Protein AF-A0A5E4CJ08-F1 (afdb_monomer_lite)

pLDDT: mean 84.09, std 13.21, range [46.38, 96.81]

Sequence (53 aa):
IMLLSDPEMESSILISSDEGATYQKYRLTFYIQSLLFHPKQEDWVLAYSLDQK

Structure (mmCIF, N/CA/C/O backbone):
data_AF-A0A5E4CJ08-F1
#
_entry.id   AF-A0A5E4CJ08-F1
#
loop_
_atom_site.group_PDB
_atom_site.id
_atom_site.type_symbol
_atom_site.label_atom_id
_atom_site.label_alt_id
_atom_site.label_comp_id
_atom_site.label_asym_id
_atom_site.label_entity_id
_atom_site.label_seq_id
_atom_site.pdbx_PDB_ins_code
_atom_site.Cartn_x
_atom_site.Cartn_y
_atom_site.Cartn_z
_atom_site.occupancy
_atom_site.B_iso_or_equiv
_atom_site.auth_seq_id
_atom_site.auth_comp_id
_atom_site.auth_asym_id
_atom_site.auth_atom_id
_atom_site.pdbx_PDB_model_num
ATOM 1 N N . ILE A 1 1 ? 3.576 -0.035 -2.359 1.00 69.88 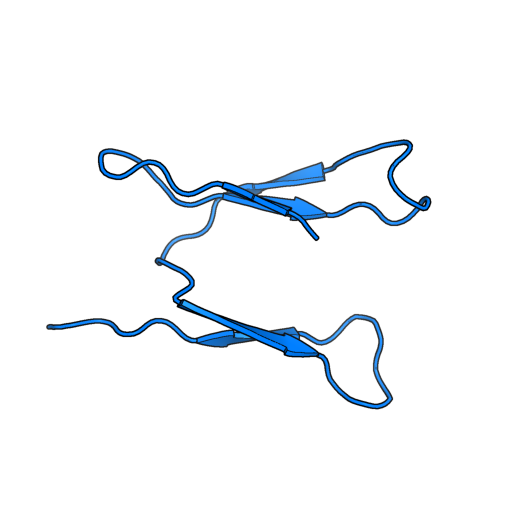1 ILE A N 1
ATO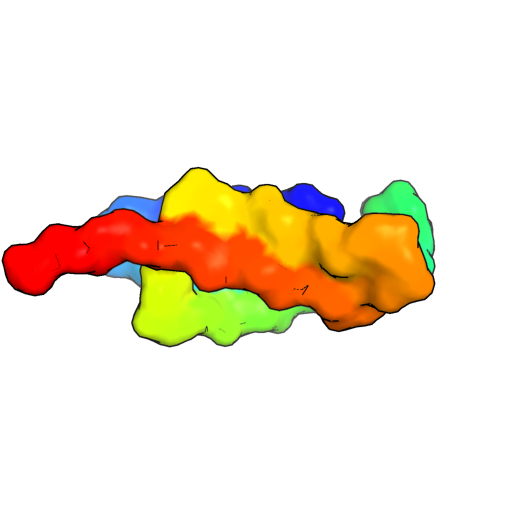M 2 C CA . ILE A 1 1 ? 2.943 0.721 -1.248 1.00 69.88 1 ILE A CA 1
ATOM 3 C C . ILE A 1 1 ? 3.365 0.087 0.065 1.00 69.88 1 ILE A C 1
ATOM 5 O O . ILE A 1 1 ? 3.281 -1.130 0.175 1.00 69.88 1 ILE A O 1
ATOM 9 N N . MET A 1 2 ? 3.822 0.889 1.026 1.00 75.75 2 MET A N 1
ATOM 10 C CA . MET A 1 2 ? 4.126 0.431 2.385 1.00 75.75 2 MET A CA 1
ATOM 11 C C . MET A 1 2 ? 3.239 1.190 3.375 1.00 75.75 2 MET A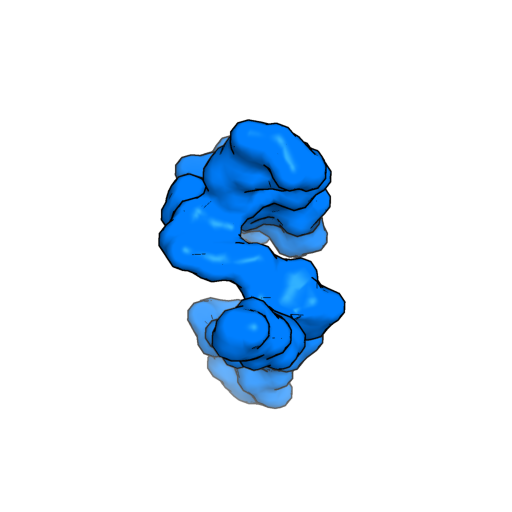 C 1
ATOM 13 O O . MET A 1 2 ? 3.101 2.411 3.273 1.00 75.75 2 MET A O 1
ATOM 17 N N . LEU A 1 3 ? 2.615 0.462 4.302 1.00 71.06 3 LEU A N 1
ATOM 18 C CA . LEU A 1 3 ? 1.760 1.030 5.341 1.00 71.06 3 LEU A CA 1
ATOM 19 C C . LEU A 1 3 ? 2.556 1.152 6.643 1.00 71.06 3 LEU A C 1
ATOM 21 O O . LEU A 1 3 ? 3.175 0.180 7.072 1.00 71.06 3 LEU A O 1
ATOM 25 N N . LEU A 1 4 ? 2.523 2.332 7.264 1.00 66.38 4 LEU A N 1
ATOM 26 C CA . LEU A 1 4 ? 3.099 2.575 8.583 1.00 66.38 4 LEU A CA 1
ATOM 27 C C . LEU A 1 4 ? 1.980 3.000 9.537 1.00 66.38 4 LEU A C 1
ATOM 29 O O . LEU A 1 4 ? 1.398 4.076 9.389 1.00 66.38 4 LEU A O 1
ATOM 33 N N . SER A 1 5 ? 1.680 2.143 10.507 1.00 59.97 5 SER A N 1
ATOM 34 C CA . SER A 1 5 ? 0.717 2.407 11.575 1.00 59.97 5 SER A CA 1
ATOM 35 C C . SER A 1 5 ? 1.430 2.339 12.921 1.00 59.97 5 SER A C 1
ATOM 37 O O . SER A 1 5 ? 1.937 1.278 13.286 1.00 59.97 5 SER A O 1
ATOM 39 N N . ASP A 1 6 ? 1.471 3.459 13.635 1.00 63.00 6 ASP A N 1
ATOM 40 C CA . ASP A 1 6 ? 1.865 3.506 15.042 1.00 63.00 6 ASP A CA 1
ATOM 41 C C . ASP A 1 6 ? 0.591 3.341 15.896 1.00 63.00 6 ASP A C 1
ATOM 43 O O . ASP A 1 6 ? -0.382 4.049 15.639 1.00 63.00 6 ASP A O 1
ATOM 47 N N . PRO A 1 7 ? 0.536 2.412 16.865 1.00 58.06 7 PRO A N 1
ATOM 48 C CA . PRO A 1 7 ? -0.622 2.247 17.747 1.00 58.06 7 PRO A CA 1
ATOM 49 C C . PRO A 1 7 ? -0.979 3.493 18.576 1.00 58.06 7 PRO A C 1
ATOM 51 O O . PRO A 1 7 ? -2.118 3.605 19.027 1.00 58.06 7 PRO A O 1
ATOM 54 N N . GLU A 1 8 ? -0.035 4.415 18.788 1.00 58.53 8 GLU A N 1
ATOM 55 C CA . GLU A 1 8 ? -0.221 5.631 19.594 1.00 58.53 8 GLU A CA 1
ATOM 56 C C . GLU A 1 8 ? -0.283 6.917 18.745 1.00 58.53 8 GLU A C 1
ATOM 58 O O . GLU A 1 8 ? -0.495 8.008 19.282 1.00 58.53 8 GLU A O 1
ATOM 63 N N . MET A 1 9 ? -0.114 6.819 17.419 1.00 57.28 9 MET A N 1
ATOM 64 C CA . MET A 1 9 ? 0.100 7.967 16.534 1.00 57.28 9 MET A CA 1
ATOM 65 C C . MET A 1 9 ? -0.577 7.814 15.164 1.00 57.28 9 MET A C 1
ATOM 67 O O . MET A 1 9 ? -1.063 6.767 14.757 1.00 57.28 9 MET A O 1
ATOM 71 N N . GLU A 1 10 ? -0.606 8.914 14.425 1.00 65.88 10 GLU A N 1
ATOM 72 C CA . GLU A 1 10 ? -1.269 9.042 13.131 1.00 65.88 10 GLU A CA 1
ATOM 73 C C . GLU A 1 10 ? -0.755 8.059 12.080 1.00 65.88 10 GLU A C 1
ATOM 75 O O . GLU A 1 10 ? 0.449 7.939 11.835 1.00 65.88 10 GLU A O 1
ATOM 80 N 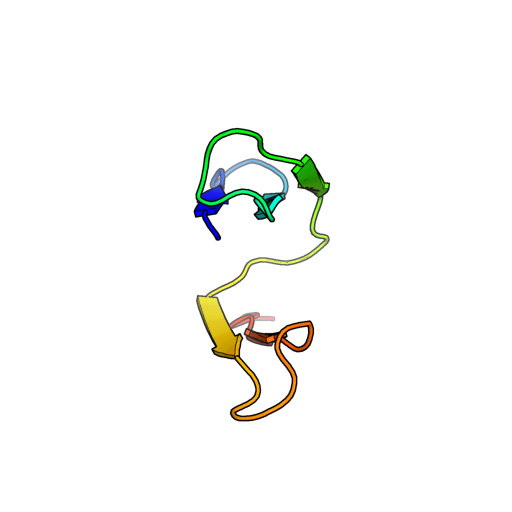N . SER A 1 11 ? -1.685 7.403 11.391 1.00 77.69 11 SER A N 1
ATOM 81 C CA . SER A 1 11 ? -1.379 6.518 10.274 1.00 77.69 11 SER A CA 1
ATOM 82 C C . SER A 1 11 ? -0.738 7.299 9.122 1.00 77.69 11 SER A C 1
ATOM 84 O O . SER A 1 11 ? -1.074 8.448 8.829 1.00 77.69 11 SER A O 1
ATOM 86 N N . SER A 1 12 ? 0.235 6.688 8.450 1.00 88.00 12 SER A N 1
ATOM 87 C CA . SER A 1 12 ? 0.865 7.259 7.258 1.00 88.00 12 SER A CA 1
ATOM 88 C C . SER A 1 12 ? 1.044 6.197 6.177 1.00 88.00 12 SER A C 1
ATOM 90 O O . SER A 1 12 ? 1.304 5.028 6.464 1.00 88.00 12 SER A O 1
ATOM 92 N N . ILE A 1 13 ? 0.950 6.613 4.917 1.00 89.44 13 ILE A N 1
ATOM 93 C CA . ILE A 1 13 ? 1.207 5.769 3.749 1.00 89.44 13 ILE A CA 1
ATOM 94 C C . ILE A 1 13 ? 2.451 6.259 3.013 1.00 89.44 13 ILE A C 1
ATOM 96 O O . ILE A 1 13 ? 2.663 7.463 2.852 1.00 89.44 13 ILE A O 1
ATOM 100 N N . LEU A 1 14 ? 3.284 5.312 2.587 1.00 92.19 14 LEU A N 1
ATOM 101 C CA . LEU A 1 14 ? 4.440 5.566 1.737 1.00 92.19 14 LEU A CA 1
ATOM 102 C C . LEU A 1 14 ? 4.144 5.086 0.314 1.00 92.19 14 LEU A C 1
ATOM 104 O O . LEU A 1 14 ? 3.830 3.907 0.091 1.00 92.19 14 LEU A O 1
ATOM 108 N N . ILE A 1 15 ? 4.274 5.999 -0.646 1.00 93.12 15 ILE A N 1
ATOM 109 C CA . ILE A 1 15 ? 4.054 5.747 -2.072 1.00 93.12 15 ILE A CA 1
ATOM 110 C C . ILE A 1 15 ? 5.386 5.899 -2.805 1.00 93.12 15 ILE A C 1
ATOM 112 O O . ILE A 1 15 ? 6.098 6.878 -2.603 1.00 93.12 15 ILE A O 1
ATOM 116 N N . SER A 1 16 ? 5.705 4.919 -3.643 1.00 94.69 16 SER A N 1
ATOM 117 C CA . SER A 1 16 ? 6.817 4.965 -4.589 1.00 94.69 16 SER A CA 1
ATOM 118 C C . SER A 1 16 ? 6.246 4.780 -5.989 1.00 94.69 16 SER A C 1
ATOM 120 O O . SER A 1 16 ? 5.386 3.919 -6.188 1.00 94.69 16 SER A O 1
ATOM 122 N N . SER A 1 17 ? 6.724 5.589 -6.930 1.00 93.12 17 SER A N 1
ATOM 123 C CA . SER A 1 17 ? 6.396 5.522 -8.359 1.00 93.12 17 SER A CA 1
ATOM 124 C C . SER A 1 17 ? 7.580 5.049 -9.211 1.00 93.12 17 SER A C 1
ATOM 126 O O . SER A 1 17 ? 7.513 5.085 -10.433 1.00 93.12 17 SER A O 1
ATOM 128 N N . ASP A 1 18 ? 8.683 4.661 -8.571 1.00 94.31 18 ASP A N 1
ATOM 129 C CA . ASP A 1 18 ? 9.978 4.358 -9.185 1.00 94.31 18 ASP A CA 1
ATOM 130 C C . ASP A 1 18 ? 10.534 3.015 -8.687 1.00 94.31 18 ASP A C 1
ATOM 132 O O . ASP A 1 18 ? 11.723 2.871 -8.411 1.00 94.31 18 ASP A O 1
ATOM 136 N N . GLU A 1 19 ? 9.641 2.035 -8.530 1.00 92.38 19 GLU A N 1
ATOM 137 C CA . GLU A 1 19 ? 9.980 0.663 -8.122 1.00 92.38 19 GLU A CA 1
ATOM 138 C C . GLU A 1 19 ? 10.718 0.574 -6.770 1.00 92.38 19 GLU A C 1
ATOM 140 O O . GLU A 1 19 ? 11.436 -0.383 -6.484 1.00 92.38 19 GLU A O 1
ATOM 145 N N . GLY A 1 20 ? 10.496 1.552 -5.890 1.00 90.94 20 GLY A N 1
ATOM 146 C CA . GLY A 1 20 ? 11.038 1.590 -4.535 1.00 90.94 20 GLY A CA 1
ATOM 147 C C . GLY A 1 20 ? 12.357 2.344 -4.389 1.00 90.94 20 GLY A C 1
ATOM 148 O O . GLY A 1 20 ? 12.959 2.254 -3.318 1.00 90.94 20 GLY A O 1
ATOM 149 N N . ALA A 1 21 ? 12.810 3.084 -5.406 1.00 93.94 21 ALA A N 1
ATOM 150 C CA . ALA A 1 21 ? 14.001 3.925 -5.291 1.00 93.94 21 ALA A CA 1
ATOM 151 C C . ALA A 1 21 ? 13.756 5.167 -4.412 1.00 93.94 21 ALA A C 1
ATOM 153 O O . ALA A 1 21 ? 14.635 5.560 -3.641 1.00 93.94 21 ALA A O 1
ATOM 154 N N . THR A 1 22 ? 12.554 5.749 -4.459 1.00 95.12 22 THR A N 1
ATOM 155 C CA . THR A 1 22 ? 12.136 6.868 -3.606 1.00 95.12 22 THR A CA 1
ATOM 156 C C . THR A 1 22 ? 10.734 6.665 -3.038 1.00 95.12 22 THR A C 1
ATOM 158 O O . THR A 1 22 ? 9.891 5.977 -3.611 1.00 95.12 22 THR A O 1
ATOM 161 N N . TYR A 1 23 ? 10.479 7.269 -1.872 1.00 94.19 23 TYR A N 1
ATOM 162 C CA . TYR A 1 23 ? 9.191 7.189 -1.185 1.00 94.19 23 TYR A CA 1
ATOM 163 C C . TYR A 1 23 ? 8.700 8.568 -0.761 1.00 94.19 23 TYR A C 1
ATOM 165 O O . TYR A 1 23 ? 9.417 9.339 -0.122 1.00 94.19 23 TYR A O 1
ATOM 173 N N . GLN A 1 24 ? 7.435 8.840 -1.054 1.00 94.31 24 GLN A N 1
ATOM 174 C CA . GLN A 1 24 ? 6.701 10.003 -0.578 1.00 94.31 24 GLN A CA 1
ATOM 175 C C . GLN A 1 24 ? 5.800 9.588 0.586 1.00 94.31 24 GLN A C 1
ATOM 177 O O . GLN A 1 24 ? 5.064 8.604 0.487 1.00 94.31 24 GLN A O 1
ATOM 182 N N . LYS A 1 25 ? 5.869 10.327 1.700 1.00 92.12 25 LYS A N 1
ATOM 183 C CA . LYS A 1 25 ? 5.073 10.072 2.908 1.00 92.12 25 LYS A CA 1
ATOM 184 C C . LYS A 1 25 ? 3.838 10.960 2.942 1.00 92.12 25 LYS A C 1
ATOM 186 O O . LYS A 1 25 ? 3.956 12.182 2.912 1.00 92.12 25 LYS A O 1
ATOM 191 N N . TYR A 1 26 ? 2.679 10.336 3.114 1.00 90.12 26 TYR A N 1
ATOM 192 C CA . TYR A 1 26 ? 1.399 11.011 3.286 1.00 90.12 26 TYR A CA 1
ATOM 193 C C . TYR A 1 26 ? 0.786 10.632 4.627 1.00 90.12 26 TYR A C 1
ATOM 195 O O . TYR A 1 26 ? 0.708 9.453 4.971 1.00 90.12 26 TYR A O 1
ATOM 203 N N . ARG A 1 27 ? 0.350 11.640 5.382 1.00 88.50 27 ARG A N 1
ATOM 204 C CA . ARG A 1 27 ? -0.397 11.462 6.630 1.00 88.50 27 ARG A CA 1
ATOM 205 C C . ARG A 1 27 ? -1.842 11.113 6.300 1.00 88.50 27 ARG A C 1
ATOM 207 O O . ARG A 1 27 ? -2.436 11.714 5.408 1.00 88.50 27 ARG A O 1
ATOM 214 N N . LEU A 1 28 ? -2.388 10.149 7.021 1.00 87.31 28 LEU A N 1
ATOM 215 C CA . LEU A 1 28 ? -3.769 9.710 6.917 1.00 87.31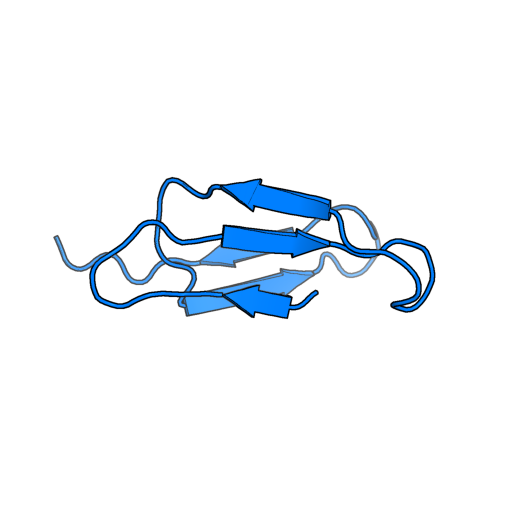 28 LEU A CA 1
ATOM 216 C C . LEU A 1 28 ? -4.533 10.163 8.162 1.00 87.31 28 LEU A C 1
ATOM 218 O O . LEU A 1 28 ? -3.964 10.334 9.237 1.00 87.31 28 LEU A O 1
ATOM 222 N N . THR A 1 29 ? -5.837 10.358 8.004 1.00 85.62 29 THR A N 1
ATOM 223 C CA . THR A 1 29 ? -6.742 10.757 9.092 1.00 85.62 29 THR A CA 1
ATOM 224 C C . THR A 1 29 ? -7.519 9.575 9.681 1.00 85.62 29 THR A C 1
ATOM 226 O O . THR A 1 29 ? -8.418 9.783 10.488 1.00 85.62 29 THR A O 1
ATOM 229 N N . PHE A 1 30 ? -7.209 8.342 9.261 1.00 84.25 30 PHE A N 1
ATOM 230 C CA . PHE A 1 30 ? -7.895 7.110 9.663 1.00 84.25 30 PHE A CA 1
ATOM 231 C C . PHE A 1 30 ? -6.983 5.879 9.527 1.00 84.25 30 PHE A C 1
ATOM 233 O O . PHE A 1 30 ? -6.013 5.891 8.763 1.00 84.25 30 PHE A O 1
ATOM 240 N N . TYR A 1 31 ? -7.299 4.793 10.235 1.00 84.75 31 TYR A N 1
ATOM 241 C CA . TYR A 1 31 ? -6.555 3.530 10.153 1.00 84.75 31 TYR A CA 1
ATOM 242 C C . TYR A 1 31 ? -6.952 2.698 8.929 1.00 84.75 31 TYR A C 1
ATOM 244 O O . TYR A 1 31 ? -8.129 2.549 8.620 1.00 84.75 31 TYR A O 1
ATOM 252 N N . ILE A 1 32 ? -5.970 2.113 8.241 1.00 85.44 32 ILE A N 1
ATOM 253 C CA . ILE A 1 32 ? -6.216 1.238 7.089 1.00 85.44 32 ILE A CA 1
ATOM 254 C C . ILE A 1 32 ? -6.151 -0.215 7.548 1.00 85.44 32 ILE A C 1
ATOM 256 O O . ILE A 1 32 ? -5.096 -0.690 7.957 1.00 85.44 32 ILE A O 1
ATOM 260 N N . GLN A 1 33 ? -7.267 -0.929 7.427 1.00 87.31 33 GLN A N 1
ATOM 261 C CA . GLN A 1 33 ? -7.333 -2.376 7.619 1.00 87.31 33 GLN A CA 1
ATOM 262 C C . GLN A 1 33 ? -6.979 -3.130 6.332 1.00 87.31 33 GLN A C 1
ATOM 264 O O . GLN A 1 33 ? -6.314 -4.165 6.376 1.00 87.31 33 GLN A O 1
ATOM 269 N N . SER A 1 34 ? -7.445 -2.645 5.179 1.00 89.56 34 SER A N 1
ATOM 270 C CA . SER A 1 34 ? -7.146 -3.253 3.881 1.00 89.56 34 SER A CA 1
ATOM 271 C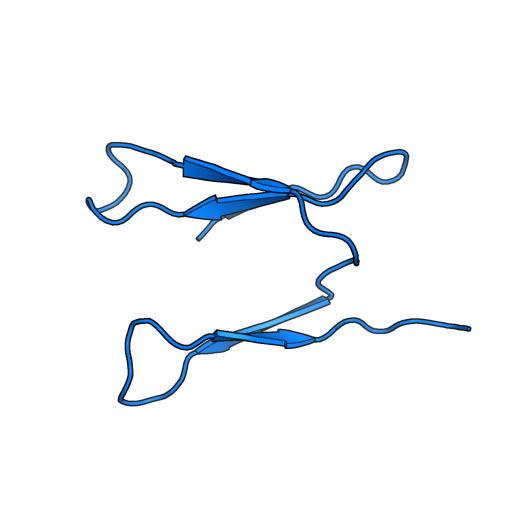 C . SER A 1 34 ? -7.158 -2.231 2.744 1.00 89.56 34 SER A C 1
ATOM 273 O O . SER A 1 34 ? -7.761 -1.161 2.843 1.00 89.56 34 SER A O 1
ATOM 275 N N . LEU A 1 35 ? -6.458 -2.573 1.659 1.00 92.44 35 LEU A N 1
ATOM 276 C CA . LEU A 1 35 ? -6.375 -1.798 0.422 1.00 92.44 35 LEU A CA 1
ATOM 277 C C . LEU A 1 35 ? -6.857 -2.652 -0.754 1.00 92.44 35 LEU A C 1
ATOM 279 O O . LEU A 1 35 ? -6.534 -3.838 -0.828 1.00 92.44 35 LEU A O 1
ATOM 283 N N . LEU A 1 36 ? -7.576 -2.041 -1.692 1.00 95.12 36 LEU A N 1
ATOM 284 C CA . LEU A 1 36 ? -8.014 -2.667 -2.937 1.00 95.12 36 LEU A CA 1
ATOM 285 C C . LEU A 1 36 ? -7.702 -1.749 -4.120 1.00 95.12 36 LEU A C 1
ATOM 287 O O . LEU A 1 36 ? -8.242 -0.650 -4.214 1.00 95.12 36 LEU A O 1
ATOM 291 N N . PHE A 1 37 ? -6.851 -2.209 -5.034 1.00 94.75 37 PHE A N 1
ATOM 292 C CA . PHE A 1 37 ? -6.529 -1.480 -6.260 1.00 94.75 37 PHE A CA 1
ATOM 293 C C . PHE A 1 37 ? -7.625 -1.649 -7.308 1.00 94.75 37 PHE A C 1
ATOM 295 O O . PHE A 1 37 ? -8.218 -2.725 -7.439 1.00 94.75 37 PHE A O 1
ATOM 302 N N . HIS A 1 38 ? -7.876 -0.599 -8.086 1.00 96.81 38 HIS A N 1
ATOM 303 C CA . HIS A 1 38 ? -8.778 -0.701 -9.222 1.00 96.81 38 HIS A CA 1
ATOM 304 C C . HIS A 1 38 ? -8.136 -1.555 -10.335 1.00 96.81 38 HIS A C 1
ATOM 306 O O . HIS A 1 38 ? -6.976 -1.338 -10.675 1.00 96.81 38 HIS A O 1
ATOM 312 N N . PRO A 1 39 ? -8.866 -2.489 -10.975 1.00 95.38 39 PRO A N 1
ATOM 313 C CA . PRO A 1 39 ? -8.279 -3.450 -11.919 1.00 95.38 39 PRO A CA 1
ATOM 314 C C . PRO A 1 39 ? -7.723 -2.844 -13.219 1.00 95.38 39 PRO A C 1
ATOM 316 O O . PRO A 1 39 ? -7.066 -3.548 -13.979 1.00 95.38 39 PRO A O 1
ATOM 319 N N . LYS A 1 40 ? -8.038 -1.579 -13.522 1.00 96.25 40 LYS A N 1
ATOM 320 C CA . LYS A 1 40 ? -7.635 -0.894 -14.767 1.00 96.25 40 LYS A CA 1
ATOM 321 C C . LYS A 1 40 ? -7.095 0.528 -14.573 1.00 96.25 40 LYS A C 1
ATOM 323 O O . LYS A 1 40 ? -6.576 1.096 -15.525 1.00 96.25 40 LYS A O 1
ATOM 328 N N . GLN A 1 41 ? -7.254 1.116 -13.386 1.00 96.50 41 GLN A N 1
ATOM 329 C CA . GLN A 1 41 ? -6.845 2.495 -13.108 1.00 96.50 41 GLN A CA 1
ATOM 330 C C . GLN A 1 41 ? -5.759 2.419 -12.045 1.00 96.50 41 GLN A C 1
ATOM 332 O O . GLN A 1 41 ? -6.065 2.192 -10.878 1.00 96.50 41 GLN A O 1
ATOM 337 N N . GLU A 1 42 ? -4.507 2.563 -12.463 1.00 90.12 42 GLU A N 1
ATOM 338 C CA . GLU A 1 42 ? -3.338 2.336 -11.603 1.00 90.12 42 GLU A CA 1
ATOM 339 C C . GLU A 1 42 ? -3.278 3.312 -10.417 1.00 90.12 42 GLU A C 1
ATOM 341 O O . GLU A 1 42 ? -2.861 2.931 -9.326 1.00 90.12 42 GLU A O 1
ATOM 346 N N . ASP A 1 43 ? -3.806 4.527 -10.592 1.00 92.38 43 ASP A N 1
ATOM 347 C CA . ASP A 1 43 ? -3.827 5.567 -9.555 1.00 92.38 43 ASP A CA 1
ATOM 348 C C . ASP A 1 43 ? -4.981 5.422 -8.550 1.00 92.38 43 ASP A C 1
ATOM 350 O O . ASP A 1 43 ? -5.135 6.242 -7.642 1.00 92.38 43 ASP A O 1
ATOM 354 N N . TRP A 1 44 ? -5.857 4.430 -8.727 1.00 95.38 44 TRP A N 1
ATOM 355 C CA . TRP A 1 44 ? -7.050 4.276 -7.899 1.00 95.38 44 TRP A CA 1
ATOM 356 C C . TRP A 1 44 ? -6.875 3.144 -6.895 1.00 95.38 44 TRP A C 1
ATOM 358 O O . TRP A 1 44 ? -6.726 1.973 -7.251 1.00 95.38 44 TRP A O 1
ATOM 368 N N . VAL A 1 45 ? -6.987 3.497 -5.616 1.00 93.94 45 VAL A N 1
ATOM 369 C CA . VAL A 1 45 ? -6.986 2.551 -4.504 1.00 93.94 45 VAL A CA 1
ATOM 370 C C . VAL A 1 45 ? -8.116 2.887 -3.536 1.00 93.94 45 VAL A C 1
ATOM 372 O O . VAL A 1 45 ? -8.321 4.040 -3.162 1.00 93.94 45 VAL A O 1
ATOM 375 N N . LEU A 1 46 ? -8.863 1.867 -3.130 1.00 93.81 46 LEU A N 1
ATOM 376 C CA . LEU A 1 46 ? -9.844 1.952 -2.059 1.00 93.81 46 LEU A CA 1
ATOM 377 C C . LEU A 1 46 ? -9.178 1.511 -0.757 1.00 93.81 46 LEU A C 1
ATOM 379 O O . LEU A 1 46 ? -8.636 0.409 -0.685 1.00 93.81 46 LEU A O 1
ATOM 383 N N . ALA A 1 47 ? -9.243 2.355 0.269 1.00 91.50 47 ALA A N 1
ATOM 384 C CA . ALA A 1 47 ? -8.807 2.015 1.616 1.00 91.50 47 ALA A CA 1
ATOM 385 C C . ALA A 1 47 ? -10.022 1.746 2.503 1.00 91.50 47 ALA A C 1
ATOM 387 O O . ALA A 1 47 ? -10.936 2.566 2.581 1.00 91.50 47 ALA A O 1
ATOM 388 N N . TYR A 1 48 ? -10.027 0.598 3.172 1.00 89.44 48 TYR A N 1
ATOM 389 C CA . TYR A 1 48 ? -11.055 0.225 4.134 1.00 89.44 48 TYR A CA 1
ATOM 390 C C . TYR A 1 48 ? -10.514 0.386 5.554 1.00 89.44 48 TYR A C 1
ATOM 392 O O . TYR A 1 48 ? -9.446 -0.137 5.877 1.00 89.44 48 TYR A O 1
ATOM 400 N N . SER A 1 49 ? -11.268 1.093 6.392 1.00 87.25 49 SER A N 1
ATOM 401 C CA . SER A 1 49 ? -11.088 1.137 7.844 1.00 87.25 49 SER A CA 1
ATOM 402 C C . SER A 1 49 ? -12.173 0.292 8.497 1.00 87.25 49 SER A C 1
ATOM 404 O O . SER A 1 49 ? -13.319 0.308 8.046 1.00 87.25 49 SER A O 1
ATOM 406 N N . LEU A 1 50 ? -11.826 -0.418 9.568 1.00 79.69 50 LEU A N 1
ATOM 407 C CA . LEU A 1 50 ? -12.789 -1.191 10.352 1.00 79.69 50 LEU A CA 1
ATOM 408 C C . LEU A 1 50 ? -13.710 -0.333 11.216 1.00 79.69 50 LEU A C 1
ATOM 410 O O . LEU A 1 50 ? -14.687 -0.888 11.703 1.00 79.69 50 LEU A O 1
ATOM 414 N N . ASP A 1 51 ? -13.360 0.941 11.425 1.00 68.38 51 ASP A N 1
ATOM 415 C CA . ASP A 1 51 ? -13.875 1.840 12.465 1.00 68.38 51 ASP A CA 1
ATOM 416 C C . ASP A 1 51 ? -14.947 1.208 13.375 1.00 68.38 51 ASP A C 1
ATOM 418 O O . ASP A 1 51 ? -16.146 1.194 13.077 1.00 68.38 51 ASP A O 1
ATOM 422 N N . GLN A 1 52 ? -14.485 0.644 14.499 1.00 56.84 52 GLN A N 1
ATOM 423 C CA . GLN A 1 52 ? -15.342 0.481 15.665 1.00 56.84 52 GLN A CA 1
ATOM 424 C C . GLN A 1 52 ? -15.622 1.891 16.181 1.00 56.84 52 GLN A C 1
ATOM 426 O O . GLN A 1 52 ? -14.706 2.578 16.623 1.00 56.84 52 GLN A O 1
ATOM 431 N N . LYS A 1 53 ? -16.884 2.305 16.060 1.00 46.38 53 LYS A N 1
ATOM 432 C CA . LYS A 1 53 ? -17.460 3.430 16.801 1.00 46.38 53 LYS A CA 1
ATOM 433 C C . LYS A 1 53 ? -16.999 3.478 18.257 1.00 46.38 53 LYS A C 1
ATOM 435 O O . LYS A 1 53 ? -16.957 2.389 18.874 1.00 46.38 53 LYS A O 1
#

Radius of gyration: 12.2 Å; chains: 1; bounding box: 32×15×34 Å

Secondary structure (DSSP, 8-state):
-EEE--TTS--EEEE-SSTTS--EEEE-SS--SEEEE-SS-TT-EEEE-----

Foldseek 3Di:
DDWDDDPVDWTWDWDDPPPPPDTDIDTDPADFPDKDADPPDRPDIDGDGPDDD

InterPro domains:
  IPR050310 VPS10-related sortilin family receptors [PTHR12106] (1-50)

Organism: Marmota monax (NCBI:txid9995)